Protein AF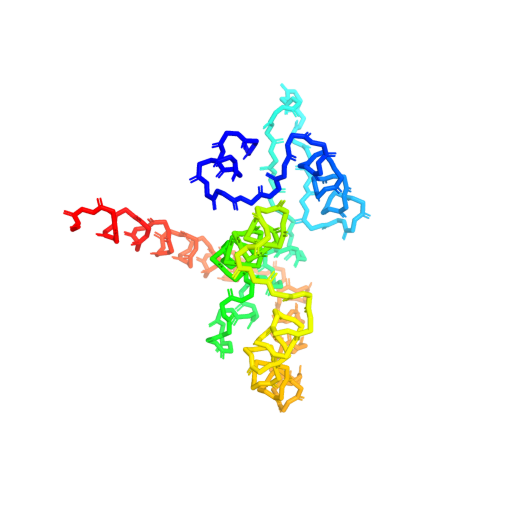-A0A7S0JYK9-F1 (afdb_monomer_lite)

pLDDT: mean 83.3, std 13.16, range [31.97, 97.0]

Sequence (143 aa):
LIATMDKEGIGTDATIAEHIKTIVARSYAVQTAGSPARFAPTTLGTALVWGFARLRVPMYRPFLRRNMEADLEEVCRGSKTKDAIVEACIAEMQPLYTQIKGAKDTLVGAVRTFLEGGGAGAVKEIENFARREARRRDGERAD

Organism: Cafeteria roenbergensis (NCBI:txid33653)

Secondary structure (DSSP, 8-state):
-HHHHHHTT-S-TTTHHHHHHHHHHTTSEEEPTT-TT-EEE-HHHHHHHHHHHHTT--TTSSHHHHHHHHHHHHHHHTSS-HHHHHHHHHHHHHHHHHHHHHTHHHHHHHHHHHHH--SHHHHHHHHHHHHHHHHHHHHTT--

Foldseek 3Di:
DVVVCVVLQADDPVCPVVVVVVCVVVQQWDQDPPHNPDIDGDLQVLLQCVLCVVLVNNPVHCVLRNVLSVVVVCVVVVNDPPVVSVVVNCVVVVVSVVSCVVCVVSSVVSSCCSVVVPDPVVVVVSVVVVVVVVVVVVVVVVD

Structure (mmCIF, N/CA/C/O backbone):
data_AF-A0A7S0JYK9-F1
#
_entry.id   AF-A0A7S0JYK9-F1
#
loop_
_atom_site.group_PDB
_atom_site.id
_atom_site.type_symbol
_atom_site.label_atom_id
_atom_site.label_alt_id
_atom_site.label_comp_id
_atom_site.label_asym_id
_atom_site.label_entity_id
_atom_site.label_seq_id
_atom_site.pdbx_PDB_ins_code
_atom_site.Cartn_x
_atom_site.Cartn_y
_atom_site.Cartn_z
_atom_site.occupancy
_atom_site.B_iso_or_equiv
_atom_site.auth_seq_id
_atom_site.auth_comp_id
_atom_site.auth_asym_id
_atom_site.auth_atom_id
_atom_site.pdbx_PDB_model_num
ATOM 1 N N . LEU A 1 1 ? 3.833 14.305 -3.488 1.00 82.12 1 LEU A N 1
ATOM 2 C CA . LEU A 1 1 ? 3.545 12.977 -2.902 1.00 82.12 1 LEU A CA 1
ATOM 3 C C . LEU A 1 1 ? 2.910 13.124 -1.527 1.00 82.12 1 LEU A C 1
ATOM 5 O O . LEU A 1 1 ? 1.771 12.716 -1.408 1.00 82.12 1 LEU A O 1
ATOM 9 N N . ILE A 1 2 ? 3.578 13.771 -0.562 1.00 84.00 2 ILE A N 1
ATOM 10 C CA . ILE A 1 2 ? 3.059 14.008 0.806 1.00 84.00 2 ILE A CA 1
ATOM 11 C C . ILE A 1 2 ? 1.643 14.603 0.790 1.00 84.00 2 ILE A C 1
ATOM 13 O O . ILE A 1 2 ? 0.708 13.918 1.164 1.00 84.00 2 ILE A O 1
ATOM 17 N N . ALA A 1 3 ? 1.451 15.769 0.161 1.00 85.25 3 ALA A N 1
ATOM 18 C CA . ALA A 1 3 ? 0.124 16.389 0.048 1.00 85.25 3 ALA A CA 1
ATOM 19 C C . ALA A 1 3 ? -0.952 15.492 -0.608 1.00 85.25 3 ALA A C 1
ATOM 21 O O . ALA A 1 3 ? -2.145 15.681 -0.399 1.00 85.25 3 ALA A O 1
ATOM 22 N N . THR A 1 4 ? -0.553 14.525 -1.443 1.00 86.00 4 THR A N 1
ATOM 23 C CA . THR A 1 4 ? -1.483 13.545 -2.021 1.00 86.00 4 THR A CA 1
ATOM 24 C C . THR A 1 4 ? -1.823 12.446 -1.021 1.00 86.00 4 THR A C 1
ATOM 26 O O . THR A 1 4 ? -2.955 11.993 -1.014 1.00 86.00 4 THR A O 1
ATOM 29 N N . MET A 1 5 ? -0.870 12.016 -0.195 1.00 86.12 5 MET A N 1
ATOM 30 C CA . MET A 1 5 ? -1.097 11.042 0.873 1.00 86.12 5 MET A CA 1
ATOM 31 C C . MET A 1 5 ? -2.042 11.614 1.934 1.00 86.12 5 MET A C 1
ATOM 33 O O . MET A 1 5 ? -3.053 10.976 2.214 1.00 86.12 5 MET A O 1
ATOM 37 N N . ASP A 1 6 ? -1.814 12.859 2.366 1.00 85.31 6 ASP A N 1
ATOM 38 C CA . ASP A 1 6 ? -2.695 13.575 3.304 1.00 85.31 6 ASP A CA 1
ATOM 39 C C . ASP A 1 6 ? -4.114 13.698 2.743 1.00 85.31 6 ASP A C 1
ATOM 41 O O . ASP A 1 6 ? -5.095 13.321 3.379 1.00 85.31 6 ASP A O 1
ATOM 45 N N . LYS A 1 7 ? -4.232 14.161 1.490 1.00 87.00 7 LYS A N 1
ATOM 46 C CA . LYS A 1 7 ? -5.524 14.301 0.801 1.00 87.00 7 LYS A CA 1
ATOM 47 C C . LYS A 1 7 ? -6.265 12.971 0.666 1.00 87.00 7 LYS A C 1
ATOM 49 O O . LYS A 1 7 ? -7.492 12.944 0.649 1.00 87.00 7 LYS A O 1
ATOM 54 N N . GLU A 1 8 ? -5.531 11.880 0.481 1.00 86.38 8 GLU A N 1
ATOM 55 C CA . GLU A 1 8 ? -6.097 10.542 0.363 1.00 86.38 8 GLU A CA 1
ATOM 56 C C . GLU A 1 8 ? -6.252 9.861 1.729 1.00 86.38 8 GLU A C 1
ATOM 58 O O . GLU A 1 8 ? -6.677 8.709 1.737 1.00 86.38 8 GLU A O 1
ATOM 63 N N . GLY A 1 9 ? -5.952 10.529 2.848 1.00 84.25 9 GLY A N 1
ATOM 64 C CA . GLY A 1 9 ? -6.080 9.981 4.200 1.00 84.25 9 GLY A CA 1
ATOM 65 C C . GLY A 1 9 ? -5.272 8.701 4.395 1.00 84.25 9 GLY A C 1
ATOM 66 O O . GLY A 1 9 ? -5.817 7.717 4.884 1.00 84.25 9 GLY A O 1
ATOM 67 N N . ILE A 1 10 ? -4.033 8.672 3.889 1.00 86.56 10 ILE A N 1
ATOM 68 C CA . ILE A 1 10 ? -3.112 7.552 4.098 1.00 86.56 10 ILE A CA 1
ATOM 69 C C . ILE A 1 10 ? -1.808 8.029 4.729 1.00 86.56 10 ILE A C 1
ATOM 71 O O . ILE A 1 10 ? -1.104 8.879 4.186 1.00 86.56 10 ILE A O 1
ATOM 75 N N . GLY A 1 11 ? -1.435 7.387 5.824 1.00 76.62 11 GLY A N 1
ATOM 76 C CA . GLY A 1 11 ? -0.319 7.790 6.652 1.00 76.62 11 GLY A CA 1
ATOM 77 C C . GLY A 1 11 ? -0.682 8.994 7.518 1.00 76.62 11 GLY A C 1
ATOM 78 O O . GLY A 1 11 ? -1.269 9.972 7.072 1.00 76.62 11 GLY A O 1
ATOM 79 N N . THR A 1 12 ? -0.267 8.932 8.774 1.00 74.81 12 THR A N 1
ATOM 80 C CA . THR A 1 12 ? -0.161 10.100 9.654 1.00 74.81 12 THR A CA 1
ATOM 81 C C . THR A 1 12 ? 1.150 10.843 9.382 1.00 74.81 12 THR A C 1
ATOM 83 O O . THR A 1 12 ? 2.091 10.245 8.848 1.00 74.81 12 THR A O 1
ATOM 86 N N . ASP A 1 13 ? 1.274 12.103 9.819 1.00 70.50 13 ASP A N 1
ATOM 87 C CA . ASP A 1 13 ? 2.508 12.909 9.695 1.00 70.50 13 ASP A CA 1
ATOM 88 C C . ASP A 1 13 ? 3.781 12.143 10.119 1.00 70.50 13 ASP A C 1
ATOM 90 O O . ASP A 1 13 ? 4.852 12.317 9.535 1.00 70.50 13 ASP A O 1
ATOM 94 N N . ALA A 1 14 ? 3.659 11.228 11.090 1.00 71.00 14 ALA A N 1
ATOM 95 C CA . ALA A 1 14 ? 4.749 10.382 11.575 1.00 71.00 14 ALA A CA 1
ATOM 96 C C . ALA A 1 14 ? 5.107 9.195 10.653 1.00 71.00 14 ALA A C 1
ATOM 98 O O . ALA A 1 14 ? 6.251 8.743 10.654 1.00 71.00 14 ALA A O 1
ATOM 99 N N . THR A 1 15 ? 4.161 8.669 9.868 1.00 82.44 15 THR A N 1
ATOM 100 C CA . THR A 1 15 ? 4.316 7.410 9.107 1.00 82.44 15 THR A CA 1
ATOM 101 C C . THR A 1 15 ? 4.494 7.617 7.601 1.00 82.44 15 THR A C 1
ATOM 103 O O . THR A 1 15 ? 5.043 6.748 6.918 1.00 82.44 15 THR A O 1
ATOM 106 N N . ILE A 1 16 ? 4.132 8.789 7.065 1.00 83.75 16 ILE A N 1
ATOM 107 C CA . ILE A 1 16 ? 4.315 9.129 5.642 1.00 83.75 16 ILE A CA 1
ATOM 108 C C . ILE A 1 16 ? 5.783 8.996 5.216 1.00 83.75 16 ILE A C 1
ATOM 110 O O . ILE A 1 16 ? 6.086 8.396 4.180 1.00 83.75 16 ILE A O 1
ATOM 114 N N . ALA A 1 17 ? 6.711 9.507 6.030 1.00 85.94 17 ALA A N 1
ATOM 115 C CA . ALA A 1 17 ? 8.141 9.429 5.746 1.00 85.94 17 ALA A CA 1
ATOM 116 C C . ALA A 1 17 ? 8.638 7.974 5.667 1.00 85.94 17 ALA A C 1
ATOM 118 O O . ALA A 1 17 ? 9.457 7.639 4.809 1.00 85.94 17 ALA A O 1
ATOM 119 N N . GLU A 1 18 ? 8.110 7.090 6.515 1.00 87.81 18 GLU A N 1
ATOM 120 C CA . GLU A 1 18 ? 8.479 5.674 6.548 1.00 87.81 18 GLU A CA 1
ATOM 121 C C . GLU A 1 18 ? 7.916 4.901 5.348 1.00 87.81 18 GLU A C 1
ATOM 123 O O . GLU A 1 18 ? 8.622 4.086 4.740 1.00 87.81 18 GLU A O 1
ATOM 128 N N . HIS A 1 19 ? 6.687 5.216 4.927 1.00 89.25 19 HIS A N 1
ATOM 129 C CA . HIS A 1 19 ? 6.112 4.680 3.695 1.00 89.25 19 HIS A CA 1
ATOM 130 C C . HIS A 1 19 ? 6.946 5.072 2.469 1.00 89.25 19 HIS A C 1
ATOM 132 O O . HIS A 1 19 ? 7.312 4.201 1.673 1.00 89.25 19 HIS A O 1
ATOM 138 N N . ILE A 1 20 ? 7.322 6.352 2.347 1.00 89.31 20 ILE A N 1
ATOM 139 C CA . ILE A 1 20 ? 8.176 6.849 1.256 1.00 89.31 20 ILE A CA 1
ATOM 140 C C . ILE A 1 20 ? 9.554 6.174 1.294 1.00 89.31 20 ILE A C 1
ATOM 142 O O . ILE A 1 20 ? 10.040 5.681 0.275 1.00 89.31 20 ILE A O 1
ATOM 146 N N . LYS A 1 21 ? 10.174 6.089 2.475 1.00 91.00 21 LYS A N 1
ATOM 147 C CA . LYS A 1 21 ? 11.471 5.427 2.650 1.00 91.00 21 LYS A CA 1
ATOM 148 C C . LYS A 1 21 ? 11.416 3.966 2.208 1.00 91.00 21 LYS A C 1
ATOM 150 O O . LYS A 1 21 ? 12.316 3.506 1.510 1.00 91.00 21 LYS A O 1
ATOM 155 N N . THR A 1 22 ? 10.348 3.252 2.557 1.00 92.88 22 THR A N 1
ATOM 156 C CA . THR A 1 22 ? 10.173 1.835 2.211 1.00 92.88 22 THR A CA 1
ATOM 157 C C . THR A 1 22 ? 10.064 1.616 0.702 1.00 92.88 22 THR A C 1
ATOM 159 O O . THR A 1 22 ? 10.723 0.721 0.171 1.00 92.88 22 THR A O 1
ATOM 162 N N . ILE A 1 23 ? 9.275 2.429 -0.013 1.00 93.19 23 ILE A N 1
ATOM 163 C CA . ILE A 1 23 ? 9.113 2.267 -1.470 1.00 93.19 23 ILE A CA 1
ATOM 164 C C . ILE A 1 23 ? 10.397 2.594 -2.243 1.00 93.19 23 ILE A C 1
ATOM 166 O O . ILE A 1 23 ? 10.657 1.977 -3.277 1.00 93.19 23 ILE A O 1
ATOM 170 N N . VAL A 1 24 ? 11.215 3.519 -1.729 1.00 92.94 24 VAL A N 1
ATOM 171 C CA . VAL A 1 24 ? 12.529 3.848 -2.297 1.00 92.94 24 VAL A CA 1
ATOM 172 C C . VAL A 1 24 ? 13.536 2.740 -1.994 1.00 92.94 24 VAL A C 1
ATOM 174 O O . VAL A 1 24 ? 14.197 2.251 -2.907 1.00 92.94 24 VAL A O 1
ATOM 177 N N . ALA A 1 25 ? 13.604 2.276 -0.742 1.00 94.62 25 ALA A N 1
ATOM 178 C CA . ALA A 1 25 ? 14.511 1.204 -0.328 1.00 94.62 25 ALA A CA 1
ATOM 179 C C . ALA A 1 25 ? 14.243 -0.119 -1.067 1.00 94.62 25 ALA A C 1
ATOM 181 O O . ALA A 1 25 ? 15.172 -0.869 -1.346 1.00 94.62 25 ALA A O 1
ATOM 182 N N . ARG A 1 26 ? 12.982 -0.394 -1.425 1.00 95.69 26 ARG A N 1
ATOM 183 C CA . ARG A 1 26 ? 12.579 -1.563 -2.230 1.00 95.69 26 ARG A CA 1
ATOM 184 C C . ARG A 1 26 ? 12.670 -1.339 -3.744 1.00 95.69 26 ARG A C 1
ATOM 186 O O . ARG A 1 26 ? 12.247 -2.201 -4.510 1.00 95.69 26 ARG A O 1
ATOM 193 N N . SER A 1 27 ? 13.186 -0.190 -4.183 1.00 93.25 27 SER A N 1
ATOM 194 C CA . SER A 1 27 ? 13.356 0.165 -5.598 1.00 93.25 27 SER A CA 1
ATOM 195 C C . SER A 1 27 ? 12.056 0.160 -6.414 1.00 93.25 27 SER A C 1
ATOM 197 O O . SER A 1 27 ? 12.073 -0.133 -7.608 1.00 93.25 27 SER A O 1
ATOM 199 N N . TYR A 1 28 ? 10.917 0.498 -5.803 1.00 92.50 28 TYR A N 1
ATOM 2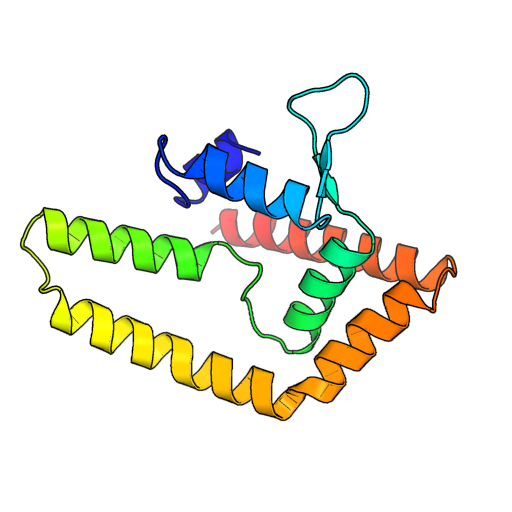00 C CA 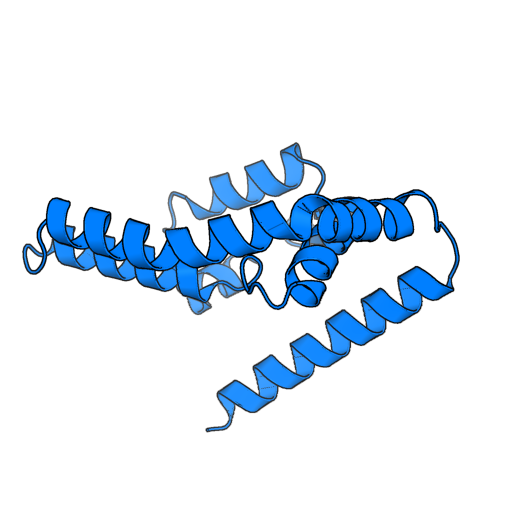. TYR A 1 28 ? 9.641 0.674 -6.515 1.00 92.50 28 TYR A CA 1
ATOM 201 C C . TYR A 1 28 ? 9.494 2.085 -7.092 1.00 92.50 28 TYR A C 1
ATOM 203 O O . TYR A 1 28 ? 8.823 2.289 -8.104 1.00 92.50 28 TYR A O 1
ATOM 211 N N . ALA A 1 29 ? 10.153 3.058 -6.471 1.00 92.62 29 ALA A N 1
ATOM 212 C CA . ALA A 1 29 ? 10.267 4.419 -6.963 1.00 92.62 29 ALA A CA 1
ATOM 213 C C . ALA A 1 29 ? 11.681 4.946 -6.712 1.00 92.62 29 ALA A C 1
ATOM 215 O O . ALA A 1 29 ? 12.369 4.501 -5.794 1.00 92.62 29 ALA A O 1
ATOM 216 N N . VAL A 1 30 ? 12.096 5.914 -7.519 1.00 92.06 30 VAL A N 1
ATOM 217 C CA . VAL A 1 30 ? 13.368 6.624 -7.383 1.00 92.06 30 VAL A CA 1
ATOM 218 C C . VAL A 1 30 ? 13.112 8.117 -7.266 1.00 92.06 30 VAL A C 1
ATOM 220 O O . VAL A 1 30 ? 12.201 8.659 -7.895 1.00 92.06 30 VAL A O 1
ATOM 223 N N . GLN A 1 31 ? 13.912 8.791 -6.446 1.00 90.56 31 GLN A N 1
ATOM 224 C CA . GLN A 1 31 ? 13.881 10.246 -6.355 1.00 90.56 31 GLN A CA 1
ATOM 225 C C . GLN A 1 31 ? 14.487 10.839 -7.633 1.00 90.56 31 GLN A C 1
ATOM 227 O O . GLN A 1 31 ? 15.536 10.392 -8.098 1.00 90.56 31 GLN A O 1
ATOM 232 N N . THR A 1 32 ? 13.815 11.819 -8.236 1.00 87.50 32 THR A N 1
ATOM 233 C CA . THR A 1 32 ? 14.300 12.458 -9.464 1.00 87.50 32 THR A CA 1
ATOM 234 C C . THR A 1 32 ? 15.494 13.363 -9.157 1.00 87.50 32 THR A C 1
ATOM 236 O O . THR A 1 32 ? 15.446 14.170 -8.225 1.00 87.50 32 THR A O 1
ATOM 239 N N . ALA A 1 33 ? 16.555 13.265 -9.964 1.00 80.69 33 ALA A N 1
ATOM 240 C CA . ALA A 1 33 ? 17.726 14.129 -9.839 1.00 80.69 33 ALA A CA 1
ATOM 241 C C . ALA A 1 33 ? 17.325 15.614 -9.926 1.00 80.69 33 ALA A C 1
ATOM 243 O O . ALA A 1 33 ? 16.548 16.008 -10.795 1.00 80.69 33 ALA A O 1
ATOM 244 N N . GLY A 1 34 ? 17.828 16.431 -8.997 1.00 77.88 34 GLY A N 1
ATOM 245 C CA . GLY A 1 34 ? 17.543 17.869 -8.950 1.00 77.88 34 GLY A CA 1
ATOM 246 C C . GLY A 1 34 ? 16.166 18.251 -8.391 1.00 77.88 34 GLY A C 1
ATOM 247 O O . GLY A 1 34 ? 15.788 19.416 -8.454 1.00 77.88 34 GLY A O 1
ATOM 248 N N . SER A 1 35 ? 15.385 17.312 -7.845 1.00 79.75 35 SER A N 1
ATOM 249 C CA . SER A 1 35 ? 14.096 17.622 -7.212 1.00 79.75 35 SER A CA 1
ATOM 250 C C . SER A 1 35 ? 13.798 16.677 -6.043 1.00 79.75 35 SER A C 1
ATOM 252 O O . SER A 1 35 ? 13.174 15.634 -6.247 1.00 79.75 35 SER A O 1
ATOM 254 N N . PRO A 1 36 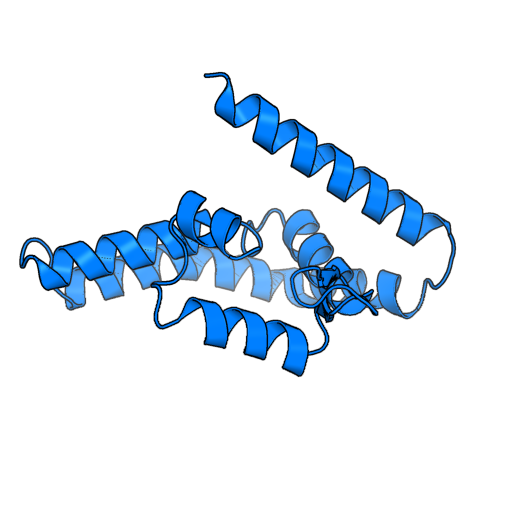? 14.161 17.040 -4.797 1.00 71.19 36 PRO A N 1
ATOM 255 C CA . PRO A 1 36 ? 14.004 16.157 -3.637 1.00 71.19 36 PRO A CA 1
ATOM 256 C C . PRO A 1 36 ? 12.541 15.779 -3.337 1.00 71.19 36 PRO A C 1
ATOM 258 O O . PRO A 1 36 ? 12.277 14.759 -2.708 1.00 71.19 36 PRO A O 1
ATOM 261 N N . ALA A 1 37 ? 11.568 16.552 -3.826 1.00 77.75 37 ALA A N 1
ATOM 262 C CA . ALA A 1 37 ? 10.142 16.274 -3.644 1.00 77.75 37 ALA A CA 1
ATOM 263 C C . ALA A 1 37 ? 9.497 15.461 -4.789 1.00 77.75 37 ALA A C 1
ATOM 265 O O . ALA A 1 37 ? 8.293 15.182 -4.737 1.00 77.75 37 ALA A O 1
ATOM 266 N N . ARG A 1 38 ? 10.252 15.101 -5.839 1.00 85.69 38 ARG A N 1
ATOM 267 C CA . ARG A 1 38 ? 9.734 14.374 -7.009 1.00 85.69 38 ARG A CA 1
ATOM 268 C C . ARG A 1 38 ? 10.221 12.932 -7.024 1.00 85.69 38 ARG A C 1
ATOM 270 O O . ARG A 1 38 ? 11.403 12.655 -6.851 1.00 85.69 38 ARG A O 1
ATOM 277 N N . PHE A 1 39 ? 9.282 12.029 -7.283 1.00 89.69 39 PHE A N 1
ATOM 278 C CA . PHE A 1 39 ? 9.520 10.597 -7.386 1.00 89.69 39 PHE A CA 1
ATOM 279 C C . PHE A 1 39 ? 9.035 10.109 -8.745 1.00 89.69 39 PHE A C 1
ATOM 281 O O . PHE A 1 39 ? 7.947 10.483 -9.187 1.00 89.69 39 PHE A O 1
ATOM 288 N N . ALA A 1 40 ? 9.837 9.267 -9.385 1.00 88.81 40 ALA A N 1
ATOM 289 C CA . ALA A 1 40 ? 9.471 8.548 -10.594 1.00 88.81 40 ALA A CA 1
ATOM 290 C C . ALA A 1 40 ? 9.339 7.052 -10.267 1.00 88.81 40 ALA A C 1
ATOM 292 O O . ALA A 1 40 ? 10.163 6.524 -9.513 1.00 88.81 40 ALA A O 1
ATOM 293 N N . PRO A 1 41 ? 8.318 6.352 -10.789 1.00 90.25 41 PRO A N 1
ATOM 294 C CA . PRO A 1 41 ? 8.206 4.914 -10.597 1.00 90.25 41 PRO A CA 1
ATOM 295 C C . PRO A 1 41 ? 9.328 4.195 -11.355 1.00 90.25 41 PRO A C 1
ATOM 297 O O . PRO A 1 41 ? 9.755 4.634 -12.423 1.00 90.25 41 PRO A O 1
ATOM 300 N N . THR A 1 42 ? 9.797 3.071 -10.821 1.00 88.81 42 THR A N 1
ATOM 301 C CA . THR A 1 42 ? 10.705 2.179 -11.553 1.00 88.81 42 THR A CA 1
ATOM 302 C C . THR A 1 42 ? 9.913 1.213 -12.431 1.00 88.81 42 THR A C 1
ATOM 304 O O . THR A 1 42 ? 8.694 1.067 -12.280 1.00 88.81 42 THR A O 1
ATOM 307 N N . THR A 1 43 ? 10.601 0.485 -13.315 1.00 85.75 43 THR A N 1
ATOM 308 C CA . THR A 1 43 ? 9.996 -0.623 -14.072 1.00 85.75 43 THR A CA 1
ATOM 309 C C . THR A 1 43 ? 9.348 -1.640 -13.135 1.00 85.75 43 THR A C 1
ATOM 311 O O . THR A 1 43 ? 8.204 -2.025 -13.354 1.00 85.75 43 THR A O 1
ATOM 314 N N . LEU A 1 44 ? 10.031 -2.010 -12.044 1.00 88.62 44 LEU A N 1
ATOM 315 C CA . LEU A 1 44 ? 9.510 -2.949 -11.050 1.00 88.62 44 LEU A CA 1
ATOM 316 C C . LEU A 1 44 ? 8.265 -2.405 -10.336 1.00 88.62 44 LEU A C 1
ATOM 318 O O . LEU A 1 44 ? 7.253 -3.099 -10.264 1.00 88.62 44 LEU A O 1
ATOM 322 N N . GLY A 1 45 ? 8.315 -1.169 -9.829 1.00 90.12 45 GLY A N 1
ATOM 323 C CA . GLY A 1 45 ? 7.171 -0.568 -9.137 1.00 90.12 45 GLY A CA 1
ATOM 324 C C . GLY A 1 45 ? 5.945 -0.460 -10.041 1.00 90.12 45 GLY A C 1
ATOM 325 O O . GLY A 1 45 ? 4.830 -0.785 -9.635 1.00 90.12 45 GLY A O 1
ATOM 326 N N . THR A 1 46 ? 6.164 -0.092 -11.301 1.00 86.75 46 THR A N 1
ATOM 327 C CA . THR A 1 46 ? 5.102 -0.025 -12.307 1.00 86.75 46 THR A CA 1
ATOM 328 C C . THR A 1 46 ? 4.527 -1.405 -12.626 1.00 86.75 46 THR A C 1
ATOM 330 O O . THR A 1 46 ? 3.308 -1.567 -12.676 1.00 86.75 46 THR A O 1
ATOM 333 N N . ALA A 1 47 ? 5.391 -2.408 -12.800 1.00 86.94 47 ALA A N 1
ATOM 334 C CA . ALA A 1 47 ? 4.991 -3.780 -13.089 1.00 86.94 47 ALA A CA 1
ATOM 335 C C . ALA A 1 47 ? 4.112 -4.375 -11.980 1.00 86.94 47 ALA A C 1
ATOM 337 O O . ALA A 1 47 ? 3.119 -5.041 -12.267 1.00 86.94 47 ALA A O 1
ATOM 338 N N . LEU A 1 48 ? 4.439 -4.094 -10.715 1.00 89.81 48 LEU A N 1
ATOM 339 C CA . LEU A 1 48 ? 3.648 -4.534 -9.564 1.00 89.81 48 LEU A CA 1
ATOM 340 C C . LEU A 1 48 ? 2.247 -3.914 -9.566 1.00 89.81 48 LEU A C 1
ATOM 342 O O . LEU A 1 48 ? 1.257 -4.635 -9.440 1.00 89.81 48 LEU A O 1
ATOM 346 N N . VAL A 1 49 ? 2.151 -2.593 -9.755 1.00 89.12 49 VAL A N 1
ATOM 347 C CA . VAL A 1 49 ? 0.860 -1.888 -9.834 1.00 89.12 49 VAL A CA 1
ATOM 348 C C . VAL A 1 49 ? 0.010 -2.444 -10.976 1.00 89.12 49 VAL A C 1
ATOM 350 O O . VAL A 1 49 ? -1.171 -2.738 -10.788 1.00 89.12 49 VAL A O 1
ATOM 353 N N . TRP A 1 50 ? 0.614 -2.641 -12.147 1.00 83.94 50 TRP A N 1
ATOM 354 C CA . TRP A 1 50 ? -0.078 -3.190 -13.307 1.00 83.94 50 TRP A CA 1
ATOM 355 C C . TRP A 1 50 ? -0.536 -4.637 -13.092 1.00 83.94 50 TRP A C 1
ATOM 357 O O . TRP A 1 50 ? -1.667 -4.982 -13.436 1.00 83.94 50 TRP A O 1
ATOM 367 N N . GLY A 1 51 ? 0.299 -5.470 -12.471 1.00 88.38 51 GLY A N 1
ATOM 368 C CA . GLY A 1 51 ? -0.050 -6.841 -12.114 1.00 88.38 51 GLY A CA 1
ATOM 369 C C . GLY A 1 51 ? -1.295 -6.903 -11.229 1.00 88.38 51 GLY A C 1
ATOM 370 O O . GLY A 1 51 ? -2.248 -7.607 -11.560 1.00 88.38 51 GLY A O 1
ATOM 371 N N . PHE A 1 52 ? -1.352 -6.095 -10.165 1.00 90.25 52 PHE A N 1
ATOM 372 C CA . PHE A 1 52 ? -2.546 -5.996 -9.317 1.00 90.25 52 PHE A CA 1
ATOM 373 C C . PHE A 1 52 ? -3.774 -5.478 -10.077 1.00 90.25 52 PHE A C 1
ATOM 375 O O . PHE A 1 52 ? -4.866 -6.034 -9.938 1.00 90.25 52 PHE A O 1
ATOM 382 N N . ALA A 1 53 ? -3.602 -4.476 -10.944 1.00 86.31 53 ALA A N 1
ATOM 383 C CA . ALA A 1 53 ? -4.688 -3.964 -11.775 1.00 86.31 53 ALA A CA 1
ATOM 384 C C . ALA A 1 53 ? -5.250 -5.023 -12.741 1.00 86.31 53 ALA A C 1
ATOM 386 O O . ALA A 1 53 ? -6.466 -5.115 -12.917 1.00 86.31 53 ALA A O 1
ATOM 387 N N . ARG A 1 54 ? -4.392 -5.870 -13.323 1.00 84.50 54 ARG A N 1
ATOM 388 C CA . ARG A 1 54 ? -4.798 -6.974 -14.207 1.00 84.50 54 ARG A CA 1
ATOM 389 C C . ARG A 1 54 ? -5.571 -8.059 -13.464 1.00 84.50 54 ARG A C 1
ATOM 391 O O . ARG A 1 54 ? -6.505 -8.628 -14.023 1.00 84.50 54 ARG A O 1
ATOM 398 N N . LEU A 1 55 ? -5.232 -8.289 -12.197 1.00 88.19 55 LEU A N 1
ATOM 399 C CA . LEU A 1 55 ? -6.004 -9.154 -11.307 1.00 88.19 55 LEU A CA 1
ATOM 400 C C . LEU A 1 55 ? -7.320 -8.519 -10.834 1.00 88.19 55 LEU A C 1
ATOM 402 O O . LEU A 1 55 ? -8.105 -9.200 -10.182 1.00 88.19 55 LEU A O 1
ATOM 406 N N . ARG A 1 56 ? -7.571 -7.240 -11.155 1.00 87.31 56 ARG A N 1
ATOM 407 C CA . ARG A 1 56 ? -8.673 -6.426 -10.611 1.00 87.31 56 ARG A CA 1
ATOM 408 C C . ARG A 1 56 ? -8.671 -6.380 -9.082 1.00 87.31 56 ARG A C 1
ATOM 410 O O . ARG A 1 56 ? -9.719 -6.248 -8.462 1.00 87.31 56 ARG A O 1
ATOM 417 N N . VAL A 1 57 ? -7.483 -6.471 -8.486 1.00 88.50 57 VAL A N 1
ATOM 418 C CA . VAL A 1 57 ? -7.293 -6.361 -7.042 1.00 88.50 57 VAL A CA 1
ATOM 419 C C . VAL A 1 57 ? -6.745 -4.964 -6.767 1.00 88.50 57 VAL A C 1
ATOM 421 O O . VAL A 1 57 ? -5.633 -4.642 -7.191 1.00 88.50 57 VAL A O 1
ATOM 424 N N . PRO A 1 58 ? -7.484 -4.097 -6.069 1.00 85.56 58 PRO A N 1
ATOM 425 C CA . PRO A 1 58 ? -7.146 -2.683 -5.998 1.00 85.56 58 PRO A CA 1
ATOM 426 C C . PRO A 1 58 ? -6.123 -2.368 -4.882 1.00 85.56 58 PRO A C 1
ATOM 428 O O . PRO A 1 58 ? -6.176 -1.300 -4.282 1.00 85.56 58 PRO A O 1
ATOM 431 N N . MET A 1 59 ? -5.146 -3.260 -4.641 1.00 88.06 59 MET A N 1
ATOM 432 C CA . MET A 1 59 ? -4.092 -3.125 -3.608 1.00 88.06 59 MET A CA 1
ATOM 433 C C . MET A 1 59 ? -3.205 -1.885 -3.778 1.00 88.06 59 MET A C 1
ATOM 435 O O . MET A 1 59 ? -2.542 -1.455 -2.841 1.00 88.06 59 MET A O 1
ATOM 439 N N . TYR A 1 60 ? -3.156 -1.327 -4.987 1.00 86.75 60 TYR A N 1
ATOM 440 C CA . TYR A 1 60 ? -2.387 -0.126 -5.309 1.00 86.75 60 TYR A CA 1
ATOM 441 C C . TYR A 1 60 ? -3.169 1.175 -5.058 1.00 86.75 60 TYR A C 1
ATOM 443 O O . TYR A 1 60 ? -2.619 2.267 -5.221 1.00 86.75 60 TYR A O 1
ATOM 451 N N . ARG A 1 61 ? -4.464 1.086 -4.725 1.00 88.19 61 ARG A N 1
ATOM 452 C CA . ARG A 1 61 ? -5.311 2.245 -4.431 1.00 88.19 61 ARG A CA 1
ATOM 453 C C . ARG A 1 61 ? -5.312 2.534 -2.921 1.00 88.19 61 ARG A C 1
ATOM 455 O O . ARG A 1 61 ? -5.197 1.612 -2.121 1.00 88.19 61 ARG A O 1
ATOM 462 N N . PRO A 1 62 ? -5.471 3.806 -2.517 1.00 89.06 62 PRO A N 1
ATOM 463 C CA . PRO A 1 62 ? -5.311 4.216 -1.119 1.00 89.06 62 PRO A CA 1
ATOM 464 C C . PRO A 1 62 ? -6.468 3.802 -0.195 1.00 89.06 62 PRO A C 1
ATOM 466 O O . PRO A 1 62 ? -6.288 3.780 1.014 1.00 89.06 62 PRO A O 1
ATOM 469 N N . PHE A 1 63 ? -7.650 3.487 -0.734 1.00 86.88 63 PHE A N 1
ATOM 470 C CA . PHE A 1 63 ? -8.883 3.368 0.056 1.00 86.88 63 PHE A CA 1
ATOM 471 C C . PHE A 1 63 ? -8.844 2.272 1.136 1.00 86.88 63 PHE A C 1
ATOM 473 O O . PHE A 1 63 ? -9.281 2.544 2.244 1.00 86.88 63 PHE A O 1
ATOM 480 N N . LEU A 1 64 ? -8.268 1.088 0.871 1.00 88.06 64 LEU A N 1
ATOM 481 C CA . LEU A 1 64 ? -8.129 0.036 1.896 1.00 88.06 64 LEU A CA 1
ATOM 482 C C . LEU A 1 64 ? -7.313 0.543 3.087 1.00 88.06 64 LEU A C 1
ATOM 484 O O . LEU A 1 64 ? -7.665 0.339 4.244 1.00 88.06 64 LEU A O 1
ATOM 488 N N . ARG A 1 65 ? -6.220 1.257 2.792 1.00 90.69 65 ARG A N 1
ATOM 489 C CA . ARG A 1 65 ? -5.359 1.830 3.823 1.00 90.69 65 ARG A CA 1
ATOM 490 C C . ARG A 1 65 ? -6.072 2.944 4.586 1.00 90.69 65 ARG A C 1
ATOM 492 O O . ARG A 1 65 ? -5.996 2.956 5.807 1.00 90.69 65 ARG A O 1
ATOM 499 N N . ARG A 1 66 ? -6.781 3.826 3.879 1.00 90.62 66 ARG A N 1
ATOM 500 C CA . ARG A 1 66 ? -7.589 4.893 4.481 1.00 90.62 66 ARG A CA 1
ATOM 501 C C . ARG A 1 66 ? -8.648 4.336 5.424 1.00 90.62 66 ARG A C 1
ATOM 503 O O . ARG A 1 66 ? -8.769 4.818 6.539 1.00 90.62 66 ARG A O 1
ATOM 510 N N . ASN A 1 67 ? -9.399 3.327 4.986 1.00 90.12 67 ASN A N 1
ATOM 511 C CA . ASN A 1 67 ? -10.452 2.713 5.793 1.00 90.12 67 ASN A CA 1
ATOM 512 C C . ASN A 1 67 ? -9.867 2.104 7.071 1.00 90.12 67 ASN A C 1
ATOM 514 O O . ASN A 1 67 ? -10.386 2.347 8.155 1.00 90.12 67 ASN A O 1
ATOM 518 N N . MET A 1 68 ? -8.735 1.401 6.956 1.00 90.25 68 MET A N 1
ATOM 519 C CA . MET A 1 68 ? -8.028 0.863 8.117 1.00 90.25 68 MET A CA 1
ATOM 520 C C . MET A 1 68 ? -7.546 1.967 9.073 1.00 90.25 68 MET A C 1
ATOM 522 O O . MET A 1 68 ? -7.632 1.798 10.284 1.00 90.25 68 MET A O 1
ATOM 526 N N . GLU A 1 69 ? -7.033 3.091 8.565 1.00 90.50 69 GLU A N 1
ATOM 527 C CA . GLU A 1 69 ? -6.626 4.223 9.412 1.00 90.50 69 GLU A CA 1
ATOM 528 C C . GLU A 1 69 ? -7.819 4.884 10.108 1.00 90.50 69 GLU A C 1
ATOM 530 O O . GLU A 1 69 ? -7.748 5.132 11.309 1.00 90.50 69 GLU A O 1
ATOM 535 N N . ALA A 1 70 ? -8.938 5.070 9.404 1.00 91.00 70 ALA A N 1
ATOM 536 C CA . ALA A 1 70 ? -10.177 5.565 9.997 1.00 91.00 70 ALA A CA 1
ATOM 537 C C . ALA A 1 70 ? -10.694 4.629 11.102 1.00 91.00 70 ALA A C 1
ATOM 539 O O . ALA A 1 70 ? -11.097 5.088 12.166 1.00 91.00 70 ALA A O 1
ATOM 540 N N . ASP A 1 71 ? -10.623 3.313 10.895 1.00 91.94 71 ASP A N 1
ATOM 541 C CA . ASP A 1 71 ? -10.972 2.336 11.924 1.00 91.94 71 ASP A CA 1
ATOM 542 C C . ASP A 1 71 ? -10.059 2.444 13.154 1.00 91.94 71 ASP A C 1
ATOM 544 O O . ASP A 1 71 ? -10.542 2.417 14.287 1.00 91.94 71 ASP A O 1
ATOM 548 N N . LEU A 1 72 ? -8.749 2.628 12.966 1.00 91.19 72 LEU A N 1
ATOM 549 C CA . LEU A 1 72 ? -7.829 2.845 14.086 1.00 91.19 72 LEU A CA 1
ATOM 550 C C . LEU A 1 72 ? -8.170 4.118 14.875 1.00 91.19 72 LEU A C 1
ATOM 552 O O . LEU A 1 72 ? -8.086 4.105 16.104 1.00 91.19 72 LEU A O 1
ATOM 556 N N . GLU A 1 73 ? -8.604 5.189 14.208 1.00 92.25 73 GLU A N 1
ATOM 557 C CA . GLU A 1 73 ? -9.079 6.393 14.896 1.00 92.25 73 GLU A CA 1
ATOM 558 C C . GLU A 1 73 ? -10.327 6.129 15.749 1.00 92.25 73 GLU A C 1
ATOM 560 O O . GLU A 1 73 ? -10.426 6.646 16.863 1.00 92.25 73 GLU A O 1
ATOM 565 N N . GLU A 1 74 ? -11.257 5.294 15.279 1.00 94.12 74 GLU A N 1
ATOM 566 C CA . GLU A 1 74 ? -12.436 4.891 16.056 1.00 94.12 74 GLU A CA 1
ATOM 567 C C . GLU A 1 74 ? -12.052 4.099 17.322 1.00 94.12 74 GLU A C 1
ATOM 569 O O . GLU A 1 74 ? -12.665 4.275 18.378 1.00 94.12 74 GLU A O 1
ATOM 574 N N . VAL A 1 75 ? -10.981 3.294 17.281 1.00 95.19 75 VAL A N 1
ATOM 575 C CA . VAL A 1 75 ? -10.427 2.677 18.506 1.00 95.19 75 VAL A CA 1
ATOM 576 C C . VAL A 1 75 ? -9.896 3.738 19.455 1.00 95.19 75 VAL A C 1
ATOM 578 O O . VAL A 1 75 ? -10.188 3.694 20.649 1.00 95.19 75 VAL A O 1
ATOM 581 N N . CYS A 1 76 ? -9.132 4.707 18.945 1.00 93.19 76 CYS A N 1
ATOM 582 C CA . CYS A 1 76 ? -8.588 5.793 19.760 1.00 93.19 76 CYS A CA 1
ATOM 583 C C . CYS A 1 76 ? -9.690 6.635 20.422 1.00 93.19 76 CYS A C 1
ATOM 585 O O . CYS A 1 76 ? -9.503 7.102 21.544 1.00 93.19 76 CYS A O 1
ATOM 587 N N . ARG A 1 77 ? -10.839 6.808 19.756 1.00 95.75 77 ARG A N 1
ATOM 588 C CA . ARG A 1 77 ? -12.025 7.493 20.299 1.00 95.75 77 ARG A CA 1
ATOM 589 C C . ARG A 1 77 ? -12.849 6.620 21.253 1.00 95.75 77 ARG A C 1
ATOM 591 O O . ARG A 1 77 ? -13.718 7.143 21.943 1.00 95.75 77 ARG A O 1
ATOM 598 N N . GLY A 1 78 ? -12.593 5.312 21.300 1.00 94.94 78 GLY A N 1
ATOM 599 C CA . GLY A 1 78 ? -13.341 4.351 22.111 1.00 94.94 78 GLY A CA 1
ATOM 600 C C . GLY A 1 78 ? -14.704 3.954 21.530 1.00 94.94 78 GLY A C 1
ATOM 601 O O . GLY A 1 78 ? -15.508 3.355 22.242 1.00 94.94 78 GLY A O 1
ATOM 602 N N . SER A 1 79 ? -14.984 4.272 20.262 1.00 96.25 79 SER A N 1
ATOM 603 C CA . SER A 1 79 ? -16.243 3.935 19.576 1.00 96.25 79 SER A CA 1
ATOM 604 C C . SER A 1 79 ? -16.239 2.530 18.963 1.00 96.25 79 SER A C 1
ATOM 606 O O . SER A 1 79 ? -17.304 1.937 18.787 1.00 96.25 79 SER A O 1
ATOM 608 N N . LYS A 1 80 ? -15.060 1.964 18.672 1.00 95.44 80 LYS A N 1
ATOM 609 C CA . LYS A 1 80 ? -14.879 0.569 18.236 1.00 95.44 80 LYS A CA 1
ATOM 610 C C . LYS A 1 80 ? -13.851 -0.151 19.105 1.00 95.44 80 LYS A C 1
ATOM 612 O O . LYS A 1 80 ? -12.900 0.449 19.600 1.00 95.44 80 LYS A O 1
ATOM 617 N N . THR A 1 81 ? -14.015 -1.463 19.268 1.00 96.94 81 THR A N 1
ATOM 618 C CA . THR A 1 81 ? -13.010 -2.298 19.938 1.00 96.94 81 THR A CA 1
ATOM 619 C C . THR A 1 81 ? -11.933 -2.741 18.952 1.00 96.94 81 THR A C 1
ATOM 621 O O . THR A 1 81 ? -12.182 -2.904 17.755 1.00 96.94 81 THR A O 1
ATOM 624 N N . LYS A 1 82 ? -10.726 -2.986 19.473 1.00 95.31 82 LYS A N 1
ATOM 625 C CA . LYS A 1 82 ? -9.619 -3.570 18.705 1.00 95.31 82 LYS A CA 1
ATOM 626 C C . LYS A 1 82 ? -10.049 -4.861 18.002 1.00 95.31 82 LYS A C 1
ATOM 628 O O . LYS A 1 82 ? -9.774 -5.020 16.818 1.00 95.31 82 LYS A O 1
ATOM 633 N N . ASP A 1 83 ? -10.708 -5.762 18.726 1.00 97.00 83 ASP A N 1
ATOM 634 C CA . ASP A 1 83 ? -11.060 -7.087 18.206 1.00 97.00 83 ASP A CA 1
ATOM 635 C C . ASP A 1 83 ? -12.046 -6.984 17.038 1.00 97.00 83 ASP A C 1
ATOM 637 O O . ASP A 1 83 ? -11.816 -7.598 16.000 1.00 97.00 83 ASP A O 1
ATOM 641 N N . ALA A 1 84 ? -13.053 -6.108 17.141 1.00 95.19 84 ALA A N 1
ATOM 642 C CA . ALA A 1 84 ? -14.005 -5.873 16.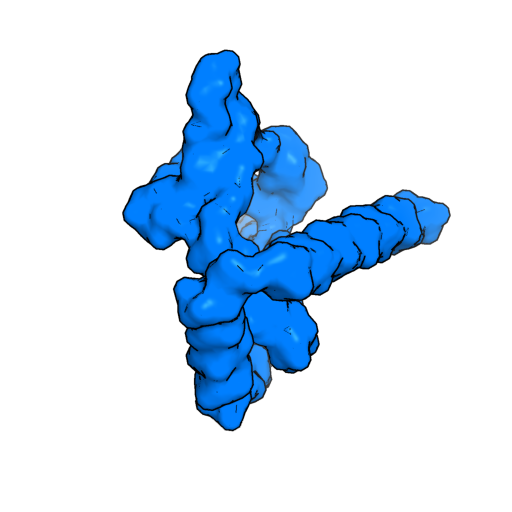057 1.00 95.19 84 ALA A CA 1
ATOM 643 C C . ALA A 1 84 ? -13.323 -5.373 14.770 1.00 95.19 84 ALA A C 1
ATOM 645 O O . ALA A 1 84 ? -13.676 -5.797 13.671 1.00 95.19 84 ALA A O 1
ATOM 646 N N . ILE A 1 85 ? -12.322 -4.495 14.888 1.00 94.94 85 ILE A N 1
ATOM 647 C CA . ILE A 1 85 ? -11.586 -3.980 13.722 1.00 94.94 85 ILE A CA 1
ATOM 648 C C . ILE A 1 85 ? -10.630 -5.017 13.147 1.00 94.94 85 ILE A C 1
ATOM 650 O O . ILE A 1 85 ? -10.487 -5.107 11.929 1.00 94.94 85 ILE A O 1
ATOM 654 N N . VAL A 1 86 ? -9.989 -5.825 13.991 1.00 95.31 86 VAL A N 1
ATOM 655 C CA . VAL A 1 86 ? -9.145 -6.928 13.517 1.00 95.31 86 VAL A CA 1
ATOM 656 C C . VAL A 1 86 ? -9.985 -7.941 12.739 1.00 95.31 86 VAL A C 1
ATOM 658 O O . VAL A 1 86 ? -9.587 -8.331 11.642 1.00 95.31 86 VAL A O 1
ATOM 661 N N . GLU A 1 87 ? -11.154 -8.323 13.254 1.00 95.38 87 GLU A N 1
ATOM 662 C CA . GLU A 1 87 ? -12.082 -9.220 12.558 1.00 95.38 87 GLU A CA 1
ATOM 663 C C . GLU A 1 87 ? -12.551 -8.632 11.221 1.00 95.38 87 GLU A C 1
ATOM 665 O O . GLU A 1 87 ? -12.483 -9.317 10.198 1.00 95.38 87 GLU A O 1
ATOM 670 N N . ALA A 1 88 ? -12.946 -7.355 11.198 1.00 92.19 88 ALA A N 1
ATOM 671 C CA . ALA A 1 88 ? -13.357 -6.668 9.973 1.00 92.19 88 ALA A CA 1
ATOM 672 C C . ALA A 1 88 ? -12.225 -6.596 8.933 1.00 92.19 88 ALA A C 1
ATOM 674 O O . ALA A 1 88 ? -12.433 -6.918 7.763 1.00 92.19 88 ALA A O 1
ATOM 675 N N . CYS A 1 89 ? -11.009 -6.251 9.361 1.00 92.12 89 CYS A N 1
ATOM 676 C CA . CYS A 1 89 ? -9.833 -6.183 8.494 1.00 92.12 89 CYS A CA 1
ATOM 677 C C . CYS A 1 89 ? -9.483 -7.558 7.907 1.00 92.12 89 CYS A C 1
ATOM 679 O O . CYS A 1 89 ? -9.207 -7.679 6.712 1.00 92.12 89 CYS A O 1
ATOM 681 N N . ILE A 1 90 ? -9.543 -8.624 8.714 1.00 95.25 90 ILE A N 1
ATOM 682 C CA . ILE A 1 90 ? -9.340 -9.993 8.223 1.00 95.25 90 ILE A CA 1
ATOM 683 C C . ILE A 1 90 ? -10.428 -10.359 7.210 1.00 95.25 90 ILE A C 1
ATOM 685 O O . ILE A 1 90 ? -10.098 -10.891 6.150 1.00 95.25 90 ILE A O 1
ATOM 689 N N . ALA A 1 91 ? -11.696 -10.057 7.498 1.00 94.88 91 ALA A N 1
ATOM 690 C CA . ALA A 1 91 ? -12.811 -10.344 6.600 1.00 94.88 91 ALA A CA 1
ATOM 691 C C . ALA A 1 91 ? -12.686 -9.614 5.249 1.00 94.88 91 ALA A C 1
ATOM 693 O O . ALA A 1 91 ? -12.991 -10.203 4.213 1.00 94.88 91 ALA A O 1
ATOM 694 N N . GLU A 1 92 ? -12.183 -8.375 5.236 1.00 92.00 92 GLU A N 1
ATOM 695 C CA . GLU A 1 92 ? -11.926 -7.610 4.008 1.00 92.00 92 GLU A CA 1
ATOM 696 C C . GLU A 1 92 ? -10.702 -8.143 3.236 1.00 92.00 92 GLU A C 1
ATOM 698 O O . GLU A 1 92 ? -10.736 -8.295 2.011 1.00 92.00 92 GLU A O 1
ATOM 703 N N . MET A 1 93 ? -9.617 -8.488 3.937 1.00 93.56 93 MET A N 1
ATOM 704 C CA . MET A 1 93 ? -8.348 -8.895 3.321 1.00 93.56 93 MET A CA 1
ATOM 705 C C . MET A 1 93 ? -8.319 -10.356 2.851 1.00 93.56 93 MET A C 1
ATOM 707 O O . MET A 1 93 ? -7.623 -10.681 1.883 1.00 93.56 93 MET A O 1
ATOM 711 N N . GLN A 1 94 ? -9.052 -11.256 3.510 1.00 95.62 94 GLN A N 1
ATOM 712 C CA . GLN A 1 94 ? -9.073 -12.690 3.205 1.00 95.62 94 GLN A CA 1
ATOM 713 C C . GLN A 1 94 ? -9.485 -13.023 1.754 1.00 95.62 94 GLN A C 1
ATOM 715 O O . GLN A 1 94 ? -8.763 -13.806 1.113 1.00 95.62 94 GLN A O 1
ATOM 720 N N . PRO A 1 95 ? -10.570 -12.459 1.183 1.00 94.88 95 PRO A N 1
ATOM 721 C CA . PRO A 1 95 ? -10.945 -12.745 -0.200 1.00 94.88 95 PRO A CA 1
ATOM 722 C C . PRO A 1 95 ? -9.902 -12.215 -1.191 1.00 94.88 95 PRO A C 1
ATOM 724 O O . PRO A 1 95 ? -9.537 -12.926 -2.131 1.00 94.88 95 PRO A O 1
ATOM 727 N N . LEU A 1 96 ? -9.342 -11.024 -0.941 1.00 94.25 96 LEU A N 1
ATOM 728 C CA . LEU A 1 96 ? -8.279 -10.442 -1.769 1.00 94.25 96 LEU A CA 1
ATOM 729 C C . LEU A 1 96 ? -7.028 -11.326 -1.762 1.00 94.25 96 LEU A C 1
ATOM 731 O O . LEU A 1 96 ? -6.471 -11.633 -2.818 1.00 94.25 96 LEU A O 1
ATOM 735 N N . TYR A 1 97 ? -6.607 -11.790 -0.583 1.00 94.75 97 TYR A N 1
ATOM 736 C CA . TYR A 1 97 ? -5.477 -12.704 -0.448 1.00 94.75 97 TYR A CA 1
ATOM 737 C C . TYR A 1 97 ? -5.710 -14.005 -1.222 1.00 94.75 97 TYR A C 1
ATOM 739 O O . TYR A 1 97 ? -4.833 -14.445 -1.965 1.00 94.75 97 TYR A O 1
ATOM 747 N N . THR A 1 98 ? -6.894 -14.605 -1.086 1.00 96.12 98 THR A N 1
ATOM 748 C CA . THR A 1 98 ? -7.241 -15.859 -1.769 1.00 96.12 98 THR A CA 1
ATOM 749 C C . THR A 1 98 ? -7.213 -15.693 -3.285 1.00 96.12 98 THR A C 1
ATOM 751 O O . THR A 1 98 ? -6.631 -16.523 -3.985 1.00 96.12 98 THR A O 1
ATOM 754 N N . GLN A 1 99 ? -7.753 -14.583 -3.791 1.00 93.69 99 GLN A N 1
ATOM 755 C CA . GLN A 1 99 ? -7.722 -14.240 -5.210 1.00 93.69 99 GLN A CA 1
ATOM 756 C C . GLN A 1 99 ? -6.287 -14.068 -5.725 1.00 93.69 99 GLN A C 1
ATOM 758 O O . GLN A 1 99 ? -5.915 -14.665 -6.736 1.00 93.69 99 GLN A O 1
ATOM 763 N N . ILE A 1 100 ? -5.455 -13.292 -5.022 1.00 94.56 100 ILE A N 1
ATOM 764 C CA . ILE A 1 100 ? -4.053 -13.067 -5.406 1.00 94.56 100 ILE A CA 1
ATOM 765 C C . ILE A 1 100 ? -3.269 -14.380 -5.372 1.00 94.56 100 ILE A C 1
ATOM 767 O O . ILE A 1 100 ? -2.493 -14.660 -6.284 1.00 94.56 100 ILE A O 1
ATOM 771 N N . LYS A 1 101 ? -3.483 -15.205 -4.342 1.00 95.50 101 LYS A N 1
ATOM 772 C CA . LYS A 1 101 ? -2.828 -16.506 -4.192 1.00 95.50 101 LYS A CA 1
ATOM 773 C C . LYS A 1 101 ? -3.196 -17.452 -5.334 1.00 95.50 101 LYS A C 1
ATOM 775 O O . LYS A 1 101 ? -2.302 -18.083 -5.891 1.00 95.50 101 LYS A O 1
ATOM 780 N N . GLY A 1 102 ? -4.476 -17.518 -5.704 1.00 95.31 102 GLY A N 1
ATOM 781 C CA . GLY A 1 102 ? -4.951 -18.318 -6.836 1.00 95.31 102 GLY A CA 1
ATOM 782 C C . GLY A 1 102 ? -4.444 -17.817 -8.191 1.00 95.31 102 GLY A C 1
ATOM 783 O O . GLY A 1 102 ? -4.244 -18.610 -9.103 1.00 95.31 102 GLY A O 1
ATOM 784 N N . ALA A 1 103 ? -4.170 -16.517 -8.313 1.00 92.81 103 ALA A N 1
ATOM 785 C CA . ALA A 1 103 ? -3.674 -15.893 -9.537 1.00 92.81 103 ALA A CA 1
ATOM 786 C C . ALA A 1 103 ? -2.171 -15.549 -9.496 1.00 92.81 103 ALA A C 1
ATOM 788 O O . ALA A 1 103 ? -1.703 -14.705 -10.269 1.00 92.81 103 ALA A O 1
ATOM 789 N N . LYS A 1 104 ? -1.396 -16.203 -8.617 1.00 92.88 104 LYS A N 1
ATOM 790 C CA . LYS A 1 104 ? 0.039 -15.935 -8.417 1.00 92.88 104 LYS A CA 1
ATOM 791 C C . LYS A 1 104 ? 0.819 -15.957 -9.730 1.00 92.88 104 LYS A C 1
ATOM 793 O O . LYS A 1 104 ? 1.615 -15.054 -9.974 1.00 92.88 104 LYS A O 1
ATOM 798 N N . ASP A 1 105 ? 0.570 -16.939 -10.589 1.00 92.38 105 ASP A N 1
ATOM 799 C CA . ASP A 1 105 ? 1.296 -17.076 -11.856 1.00 92.38 105 ASP A CA 1
ATOM 800 C C . ASP A 1 105 ? 0.962 -15.952 -12.838 1.00 92.38 105 ASP A C 1
ATOM 802 O O . ASP A 1 105 ? 1.825 -15.511 -13.592 1.00 92.38 105 ASP A O 1
ATOM 806 N N . THR A 1 106 ? -0.257 -15.411 -12.775 1.00 87.25 106 THR A N 1
ATOM 807 C CA . THR A 1 106 ? -0.627 -14.220 -13.548 1.00 87.25 106 THR A CA 1
ATOM 808 C C . THR A 1 106 ? 0.114 -12.988 -13.036 1.00 87.25 106 THR A C 1
ATOM 810 O O . THR A 1 106 ? 0.593 -12.200 -13.846 1.00 87.25 106 THR A O 1
ATOM 813 N N . LEU A 1 107 ? 0.267 -12.831 -11.715 1.00 87.94 107 LEU A N 1
ATOM 814 C CA . LEU A 1 107 ? 1.043 -11.730 -11.133 1.00 87.94 107 LEU A CA 1
ATOM 815 C C . LEU A 1 107 ? 2.532 -11.835 -11.491 1.00 87.94 107 LEU A C 1
ATOM 817 O O . LEU A 1 107 ? 3.135 -10.857 -11.927 1.00 87.94 107 LEU A O 1
ATOM 821 N N . VAL A 1 108 ? 3.120 -13.025 -11.345 1.00 90.44 108 VAL A N 1
ATOM 822 C CA . VAL A 1 108 ? 4.526 -13.281 -11.691 1.00 90.44 108 VAL A CA 1
ATOM 823 C C . VAL A 1 108 ? 4.752 -13.096 -13.187 1.00 90.44 108 VAL A C 1
ATOM 825 O O . VAL A 1 108 ? 5.702 -12.422 -13.572 1.00 90.44 108 VAL A O 1
ATOM 828 N N . GLY A 1 109 ? 3.872 -13.640 -14.029 1.00 87.25 109 GLY A N 1
ATOM 829 C CA . GLY A 1 109 ? 3.925 -13.467 -15.478 1.00 87.25 109 GLY A CA 1
ATOM 830 C C . GLY A 1 109 ? 3.810 -12.001 -15.879 1.00 87.25 109 GLY A C 1
ATOM 831 O O . GLY A 1 109 ? 4.590 -11.533 -16.700 1.00 87.25 109 GLY A O 1
ATOM 832 N N . ALA A 1 110 ? 2.914 -11.251 -15.235 1.00 81.38 110 ALA A N 1
ATOM 833 C CA . ALA A 1 110 ? 2.750 -9.826 -15.474 1.00 81.38 110 ALA A CA 1
ATOM 834 C C . ALA A 1 110 ? 4.028 -9.028 -15.168 1.00 81.38 110 ALA A C 1
ATOM 836 O O . ALA A 1 110 ? 4.458 -8.206 -15.978 1.00 81.38 110 ALA A O 1
ATOM 837 N N . VAL A 1 111 ? 4.667 -9.310 -14.030 1.00 84.56 111 VAL A N 1
ATOM 838 C CA . VAL A 1 111 ? 5.943 -8.682 -13.662 1.00 84.56 111 VAL A CA 1
ATOM 839 C C . VAL A 1 111 ? 7.066 -9.124 -14.599 1.00 84.56 111 VAL A C 1
ATOM 841 O O . VAL A 1 111 ? 7.854 -8.294 -15.045 1.00 84.56 111 VAL A O 1
ATOM 844 N N . ARG A 1 112 ? 7.111 -10.409 -14.961 1.00 87.00 112 ARG A N 1
ATOM 845 C CA . ARG A 1 112 ? 8.094 -10.961 -15.897 1.00 87.00 112 ARG A CA 1
ATOM 846 C C . ARG A 1 112 ? 8.015 -10.287 -17.264 1.00 87.00 112 ARG A C 1
ATOM 848 O O . ARG A 1 112 ? 9.041 -9.845 -17.762 1.00 87.00 112 ARG A O 1
ATOM 855 N N . THR A 1 113 ? 6.817 -10.122 -17.829 1.00 79.00 113 THR A N 1
ATOM 856 C CA . THR A 1 113 ? 6.618 -9.412 -19.104 1.00 79.00 113 THR A CA 1
ATOM 857 C C . THR A 1 113 ? 7.214 -8.005 -19.072 1.00 79.00 113 THR A C 1
ATOM 859 O O . THR A 1 113 ? 7.746 -7.548 -20.074 1.00 79.00 113 THR A O 1
ATOM 862 N N . PHE A 1 114 ? 7.172 -7.328 -17.926 1.00 73.31 114 PHE A N 1
ATOM 863 C CA . PHE A 1 114 ? 7.732 -5.988 -17.767 1.00 73.31 114 PHE A CA 1
ATOM 864 C C . PHE A 1 114 ? 9.249 -5.966 -17.562 1.00 73.31 114 PHE A C 1
ATOM 866 O O . PHE A 1 114 ? 9.901 -5.017 -17.990 1.00 73.31 114 PHE A O 1
ATOM 873 N N . LEU A 1 115 ? 9.807 -6.973 -16.882 1.00 74.69 115 LEU A N 1
ATOM 874 C CA . LEU A 1 115 ? 11.247 -7.065 -16.628 1.00 74.69 115 LEU A CA 1
ATOM 875 C C . LEU A 1 115 ? 12.018 -7.617 -17.837 1.00 74.69 115 LEU A C 1
ATOM 877 O O . LEU A 1 115 ? 13.110 -7.142 -18.126 1.00 74.69 115 LEU A O 1
ATOM 881 N N . GLU A 1 116 ? 11.451 -8.595 -18.544 1.00 77.31 116 GLU A N 1
ATOM 882 C CA . GLU A 1 116 ? 12.046 -9.220 -19.735 1.00 77.31 116 GLU A CA 1
ATOM 883 C C . GLU A 1 116 ? 11.691 -8.452 -21.017 1.00 77.31 116 GLU A C 1
ATOM 885 O O . GLU A 1 116 ? 12.488 -8.364 -21.949 1.00 77.31 116 GLU A O 1
ATOM 890 N N . GLY A 1 117 ? 10.502 -7.845 -21.064 1.00 60.78 117 GLY A N 1
ATOM 891 C CA . GLY A 1 117 ? 10.006 -7.068 -22.195 1.00 60.78 117 GLY A CA 1
ATOM 892 C C . GLY A 1 117 ? 10.470 -5.617 -22.171 1.00 60.78 117 GLY A C 1
ATOM 893 O O . GLY A 1 117 ? 9.635 -4.714 -22.192 1.00 60.78 117 GLY A O 1
ATOM 894 N N . GLY A 1 118 ? 11.786 -5.384 -22.217 1.00 52.81 118 GLY A N 1
ATOM 895 C CA . GLY A 1 118 ? 12.410 -4.071 -22.460 1.00 52.81 118 GLY A CA 1
ATOM 896 C C . GLY A 1 118 ? 12.075 -3.431 -23.825 1.00 52.81 118 GLY A C 1
ATOM 897 O O . GLY A 1 118 ? 12.892 -2.712 -24.390 1.00 52.81 118 GLY A O 1
ATOM 898 N N . GLY A 1 119 ? 10.897 -3.705 -24.392 1.00 55.31 119 GLY A N 1
ATOM 899 C CA . GLY A 1 119 ? 10.400 -3.153 -25.643 1.00 55.31 119 GLY A CA 1
ATOM 900 C C . GLY A 1 119 ? 9.417 -2.004 -25.416 1.00 55.31 119 GLY A C 1
ATOM 901 O O . GLY A 1 119 ? 8.571 -2.037 -24.522 1.00 55.31 119 GLY A O 1
ATOM 902 N N . ALA A 1 120 ? 9.470 -1.008 -26.302 1.00 57.56 120 ALA A N 1
ATOM 903 C CA . ALA A 1 120 ? 8.622 0.190 -26.311 1.00 57.56 120 ALA A CA 1
ATOM 904 C C . ALA A 1 120 ? 7.095 -0.072 -26.224 1.00 57.56 120 ALA A C 1
ATOM 906 O O . ALA A 1 120 ? 6.332 0.840 -25.901 1.00 57.56 120 ALA A O 1
ATOM 907 N N . GLY A 1 121 ? 6.636 -1.299 -26.500 1.00 59.06 121 GLY A N 1
ATOM 908 C CA . GLY A 1 121 ? 5.236 -1.717 -26.369 1.00 59.06 121 GLY A CA 1
ATOM 909 C C . GLY A 1 121 ? 4.741 -1.781 -24.920 1.00 59.06 121 GLY A C 1
ATOM 910 O O . GLY A 1 121 ? 3.686 -1.223 -24.623 1.00 59.06 121 GLY A O 1
ATOM 911 N N . ALA A 1 122 ? 5.524 -2.368 -24.006 1.00 60.59 122 ALA A N 1
ATOM 912 C CA . ALA A 1 122 ? 5.162 -2.444 -22.588 1.00 60.59 122 ALA A CA 1
ATOM 913 C C . ALA A 1 122 ? 5.131 -1.043 -21.953 1.00 60.59 122 ALA A C 1
ATOM 915 O O . ALA A 1 122 ? 4.193 -0.700 -21.240 1.00 60.59 122 ALA A O 1
ATOM 916 N N . VAL A 1 123 ? 6.093 -0.179 -22.308 1.00 63.03 123 VAL A N 1
ATOM 917 C CA . VAL A 1 123 ? 6.137 1.228 -21.865 1.00 63.03 123 VAL A CA 1
ATOM 918 C C . VAL A 1 123 ? 4.909 2.016 -22.339 1.00 63.03 123 VAL A C 1
ATOM 920 O O . VAL A 1 123 ? 4.323 2.774 -21.570 1.00 63.03 123 VAL A O 1
ATOM 923 N N . LYS A 1 124 ? 4.441 1.796 -23.574 1.00 65.75 124 LYS A N 1
ATOM 924 C CA . LYS A 1 124 ? 3.197 2.416 -24.059 1.00 65.75 124 LYS A CA 1
ATOM 925 C C . LYS A 1 124 ? 1.955 1.899 -23.336 1.00 65.75 124 LYS A C 1
ATOM 927 O O . LYS A 1 124 ? 1.068 2.694 -23.033 1.00 65.75 124 LYS A O 1
ATOM 932 N N . GLU A 1 125 ? 1.858 0.601 -23.048 1.00 66.81 125 GLU A N 1
ATOM 933 C CA . GLU A 1 125 ? 0.742 0.059 -22.258 1.00 66.81 125 GLU A CA 1
ATOM 934 C C . GLU A 1 125 ? 0.715 0.623 -20.836 1.00 66.81 125 GLU A C 1
ATOM 936 O O . GLU A 1 125 ? -0.359 0.965 -20.340 1.00 66.81 125 GLU A O 1
ATOM 941 N N . ILE A 1 126 ? 1.887 0.801 -20.224 1.00 62.94 126 ILE A N 1
ATOM 942 C CA . ILE A 1 126 ? 2.067 1.470 -18.931 1.00 62.94 126 ILE A CA 1
ATOM 943 C C . ILE A 1 126 ? 1.550 2.896 -18.973 1.00 62.94 126 ILE A C 1
ATOM 945 O O . ILE A 1 126 ? 0.724 3.277 -18.145 1.00 62.94 126 ILE A O 1
ATOM 949 N N . GLU A 1 127 ? 2.027 3.694 -19.928 1.00 66.12 127 GLU A N 1
ATOM 950 C CA . GLU A 1 127 ? 1.605 5.084 -20.050 1.00 66.12 127 GLU A CA 1
ATOM 951 C C . GLU A 1 127 ? 0.102 5.174 -20.308 1.00 66.12 127 GLU A C 1
ATOM 953 O O . GLU A 1 127 ? -0.581 6.020 -19.734 1.00 66.12 127 GLU A O 1
ATOM 958 N N . ASN A 1 128 ? -0.441 4.279 -21.133 1.00 72.50 128 ASN A N 1
ATOM 959 C CA . ASN A 1 128 ? -1.870 4.216 -21.406 1.00 72.50 128 ASN A CA 1
ATOM 960 C C . ASN A 1 128 ? -2.675 3.829 -20.163 1.00 72.50 128 ASN A C 1
ATOM 962 O O . ASN A 1 128 ? -3.721 4.430 -19.911 1.00 72.50 128 ASN A O 1
ATOM 966 N N . PHE A 1 129 ? -2.199 2.862 -19.379 1.00 71.94 129 PHE A N 1
ATOM 967 C CA . PHE A 1 129 ? -2.799 2.480 -18.106 1.00 71.94 129 PHE A CA 1
ATOM 968 C C . PHE A 1 129 ? -2.768 3.646 -17.110 1.00 71.94 129 PHE A C 1
ATOM 970 O O . PHE A 1 129 ? -3.817 4.029 -16.594 1.00 71.94 129 PHE A O 1
ATOM 977 N N . ALA A 1 130 ? -1.609 4.284 -16.923 1.00 66.62 130 ALA A N 1
ATOM 978 C CA . ALA A 1 130 ? -1.451 5.442 -16.047 1.00 66.62 130 ALA A CA 1
ATOM 979 C C . ALA A 1 130 ? -2.376 6.602 -16.458 1.00 66.62 130 ALA A C 1
ATOM 981 O O . ALA A 1 130 ? -3.060 7.177 -15.613 1.00 66.62 130 ALA A O 1
ATOM 982 N N . ARG A 1 131 ? -2.483 6.898 -17.764 1.00 71.06 131 ARG A N 1
ATOM 983 C CA . ARG A 1 131 ? -3.409 7.914 -18.302 1.00 71.06 131 ARG A CA 1
ATOM 984 C C . ARG A 1 131 ? -4.881 7.540 -18.091 1.00 71.06 131 ARG A C 1
ATOM 986 O O . ARG A 1 131 ? -5.699 8.421 -17.843 1.00 71.06 131 ARG A O 1
ATOM 993 N N . ARG A 1 132 ? -5.255 6.260 -18.218 1.00 74.12 132 ARG A N 1
ATOM 994 C CA . ARG A 1 132 ? -6.632 5.784 -17.970 1.00 74.12 132 ARG A CA 1
ATOM 995 C C . ARG A 1 132 ? -7.008 5.886 -16.493 1.00 74.12 132 ARG A C 1
ATOM 997 O O . ARG A 1 132 ? -8.105 6.340 -16.192 1.00 74.12 132 ARG A O 1
ATOM 1004 N N . GLU A 1 133 ? -6.107 5.508 -15.593 1.00 68.25 133 GLU A N 1
ATOM 1005 C CA . GLU A 1 133 ? -6.348 5.598 -14.149 1.00 68.25 133 GLU A CA 1
ATOM 1006 C C . GLU A 1 133 ? -6.383 7.051 -13.656 1.00 68.25 133 GLU A C 1
ATOM 1008 O O . GLU A 1 133 ? -7.220 7.372 -12.816 1.00 68.25 133 GLU A O 1
ATOM 1013 N N . ALA A 1 134 ? -5.552 7.943 -14.211 1.00 64.38 134 ALA A N 1
ATOM 1014 C CA . ALA A 1 134 ? -5.632 9.379 -13.930 1.00 64.38 134 ALA A CA 1
ATOM 1015 C C . ALA A 1 134 ? -7.011 9.951 -14.312 1.00 64.38 134 ALA A C 1
ATOM 1017 O O . ALA A 1 134 ? -7.668 10.570 -13.484 1.00 64.38 134 ALA A O 1
ATOM 1018 N N . ARG A 1 135 ? -7.512 9.626 -15.515 1.00 69.12 135 ARG A N 1
ATOM 1019 C CA . ARG A 1 135 ? -8.848 10.055 -15.970 1.00 69.12 135 ARG A CA 1
ATOM 1020 C C . ARG A 1 135 ? -9.997 9.517 -15.115 1.00 69.12 135 ARG A C 1
ATOM 1022 O O . ARG A 1 135 ? -10.973 10.225 -14.906 1.00 69.12 135 ARG A O 1
ATOM 1029 N N . ARG A 1 136 ? -9.900 8.279 -14.621 1.00 67.31 136 ARG A N 1
ATOM 1030 C CA . ARG A 1 136 ? -10.913 7.715 -13.711 1.00 67.31 136 ARG A CA 1
ATOM 1031 C C . ARG A 1 136 ? -10.960 8.447 -12.374 1.00 67.31 136 ARG A C 1
ATOM 1033 O O . ARG A 1 136 ? -12.049 8.705 -11.884 1.00 67.31 136 ARG A O 1
ATOM 1040 N N . ARG A 1 137 ? -9.799 8.817 -11.822 1.00 59.72 137 ARG A N 1
ATOM 1041 C CA . ARG A 1 137 ? -9.722 9.601 -10.580 1.00 59.72 137 ARG A CA 1
ATOM 1042 C C . ARG A 1 137 ? -10.322 10.996 -10.722 1.00 59.72 137 ARG A C 1
ATOM 1044 O O . ARG A 1 137 ? -10.862 11.497 -9.745 1.00 59.72 137 ARG A O 1
ATOM 1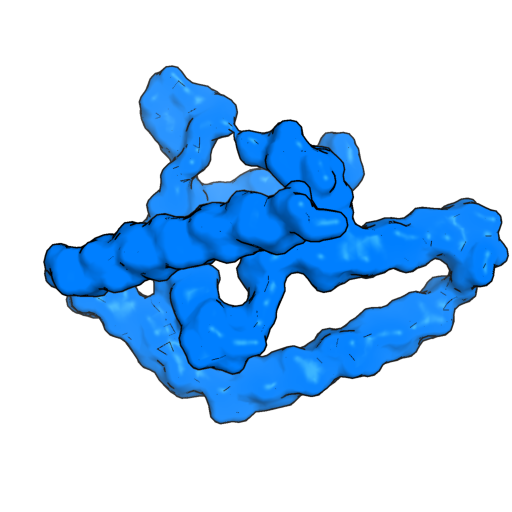051 N N . ASP A 1 138 ? -10.206 11.613 -11.894 1.00 56.47 138 ASP A N 1
ATOM 1052 C CA . ASP A 1 138 ? -10.795 12.931 -12.148 1.00 56.47 138 ASP A CA 1
ATOM 1053 C C . ASP A 1 138 ? -12.316 12.840 -12.367 1.00 56.47 138 ASP A C 1
ATOM 1055 O O . ASP A 1 138 ? -13.040 13.743 -11.961 1.00 56.47 138 ASP A O 1
ATOM 1059 N N . GLY A 1 139 ? -12.809 11.730 -12.936 1.00 50.31 139 GLY A N 1
ATOM 1060 C CA . GLY A 1 139 ? -14.242 11.456 -13.104 1.00 50.31 139 GLY A CA 1
ATOM 1061 C C . GLY A 1 139 ? -14.969 11.071 -11.808 1.00 50.31 139 GLY A C 1
ATOM 1062 O O . GLY A 1 139 ? -16.040 11.594 -11.550 1.00 50.31 139 GLY A O 1
ATOM 1063 N N . GLU A 1 140 ? -14.368 10.240 -10.947 1.00 48.31 140 GLU A N 1
ATOM 1064 C CA . GLU A 1 140 ? -14.921 9.866 -9.623 1.00 48.31 140 GLU A CA 1
ATOM 1065 C C . GLU A 1 140 ? -14.950 11.039 -8.614 1.00 48.31 140 GLU A C 1
ATOM 1067 O O . GLU A 1 140 ? -15.448 10.879 -7.506 1.00 48.31 140 GLU A O 1
ATOM 1072 N N . ARG A 1 141 ? -14.379 12.205 -8.957 1.00 43.84 141 ARG A N 1
ATOM 1073 C CA . ARG A 1 141 ? -14.363 13.428 -8.127 1.00 43.84 141 ARG A CA 1
ATOM 1074 C C . ARG A 1 141 ? -15.391 14.482 -8.565 1.00 43.84 141 ARG A C 1
ATOM 1076 O O . ARG A 1 141 ? -15.457 15.526 -7.919 1.00 43.84 141 ARG A O 1
ATOM 1083 N N . ALA A 1 142 ? -16.084 14.264 -9.684 1.00 38.72 142 ALA A N 1
ATOM 1084 C CA . ALA A 1 142 ? -17.033 15.216 -10.268 1.00 38.72 142 ALA A CA 1
ATOM 1085 C C . ALA A 1 142 ? -18.500 14.956 -9.868 1.00 38.72 142 ALA A C 1
ATOM 1087 O O . ALA A 1 142 ? -19.349 15.786 -10.188 1.00 38.72 142 ALA A O 1
ATOM 1088 N N . ASP A 1 143 ? -18.753 13.859 -9.149 1.00 31.97 143 ASP A N 1
ATOM 1089 C CA . ASP A 1 143 ? -20.031 13.475 -8.535 1.00 31.97 143 ASP A CA 1
ATOM 1090 C C . ASP A 1 143 ? -19.902 13.493 -7.001 1.00 31.97 143 ASP A C 1
ATOM 1092 O O . ASP A 1 143 ? -20.913 13.790 -6.323 1.00 31.97 143 ASP A O 1
#

Radius of gyration: 17.19 Å; chains: 1; bounding box: 38×36×48 Å

InterPro domains:
  IPR000380 DNA topoisomerase, type IA [PTHR11390] (1-118)
  IPR013497 DNA topoisomerase, type IA, central [PF01131] (1-86)
  IPR013497 DNA topoisomerase, type IA, central [PS52039] (1-97)
  IPR013824 DNA topoisomerase, type IA, central region, subdomain 1 [G3DSA:1.10.460.10] (1-96)
  IPR023405 DNA topoisomerase, type IA, core domain [SSF56712] (1-100)